Protein AF-A0A512UCR2-F1 (afdb_monomer_lite)

Foldseek 3Di:
DPVCCVQQVPDPVLVVVVVVCVVCVVPDDDDDCLQQVLLVVVVVVVVVVCVVVVHDLLPAADEQDDRDNNSSSNLVVSLVVVVVVPDDSVSSCVSYDYPDDDPPPDPDPDDVPPDPDD

Sequence (118 aa):
MDYADSFHSGNALAYELRKSLQNYRGAIASLNDDTHGTGAVVMASVTAAFTFRNRDFRDIQVHKYGGSSASLGTVDQIVNHMCSHGSTVGDACSNLVQPAKHKVVPQQKLQDGDIIPA

Structure (mmCIF, N/CA/C/O backbone):
data_AF-A0A512UCR2-F1
#
_entry.id   AF-A0A512UCR2-F1
#
loop_
_atom_site.group_PDB
_atom_site.id
_atom_site.type_symbol
_atom_site.label_atom_id
_atom_site.label_alt_id
_atom_site.label_comp_id
_atom_site.label_asym_id
_atom_site.label_entity_id
_atom_site.label_seq_id
_atom_site.pdbx_PDB_ins_code
_atom_site.Cartn_x
_atom_site.Cartn_y
_atom_site.Cartn_z
_atom_site.occupancy
_atom_site.B_iso_or_equiv
_atom_site.auth_seq_id
_atom_site.auth_comp_id
_atom_site.auth_asym_id
_atom_site.auth_atom_id
_atom_site.pdbx_PDB_model_num
ATOM 1 N N . MET A 1 1 ? -8.393 1.878 -17.306 1.00 35.19 1 MET A N 1
ATOM 2 C CA . MET A 1 1 ? -7.837 3.087 -16.673 1.00 35.19 1 MET A CA 1
ATOM 3 C C . MET A 1 1 ? -7.249 2.625 -15.354 1.00 35.19 1 MET A C 1
ATOM 5 O O . MET A 1 1 ? -7.989 2.040 -14.574 1.00 35.19 1 MET A O 1
ATOM 9 N N . ASP A 1 2 ? -5.932 2.719 -15.186 1.00 50.56 2 ASP A N 1
ATOM 10 C CA . ASP A 1 2 ? -5.263 2.341 -13.937 1.00 50.56 2 ASP A CA 1
ATOM 11 C C . ASP A 1 2 ? -5.647 3.380 -12.870 1.00 50.56 2 ASP A C 1
ATOM 13 O O . ASP A 1 2 ? -5.571 4.581 -13.136 1.00 50.56 2 ASP A O 1
ATOM 17 N N . TYR A 1 3 ? -6.104 2.957 -11.685 1.00 55.22 3 TYR A N 1
ATOM 18 C CA . TYR A 1 3 ? -6.434 3.889 -10.593 1.00 55.22 3 TYR A CA 1
ATOM 19 C C . TYR A 1 3 ? -5.223 4.755 -10.213 1.00 55.22 3 TYR A C 1
ATOM 21 O O . TYR A 1 3 ? -5.371 5.900 -9.761 1.00 55.22 3 TYR A O 1
ATOM 29 N N . ALA A 1 4 ? -4.019 4.235 -10.478 1.00 53.31 4 ALA A N 1
ATOM 30 C CA . ALA A 1 4 ? -2.792 4.985 -10.347 1.00 53.31 4 ALA A CA 1
ATOM 31 C C . ALA A 1 4 ? -2.866 6.326 -11.099 1.00 53.31 4 ALA A C 1
ATOM 33 O O . ALA A 1 4 ? -2.546 7.348 -10.504 1.00 53.31 4 ALA A O 1
ATOM 34 N N . ASP A 1 5 ? -3.400 6.387 -12.320 1.00 52.81 5 ASP A N 1
ATOM 35 C CA . ASP A 1 5 ? -3.452 7.637 -13.090 1.00 52.81 5 ASP A CA 1
ATOM 36 C C . ASP A 1 5 ? -4.346 8.697 -12.427 1.00 52.81 5 ASP A C 1
ATOM 38 O O . ASP A 1 5 ? -3.969 9.867 -12.344 1.00 52.81 5 ASP A O 1
ATOM 42 N N . SER A 1 6 ? -5.495 8.313 -11.861 1.00 52.38 6 SER A N 1
ATOM 43 C CA . SER A 1 6 ? -6.381 9.262 -11.169 1.00 52.38 6 SER A CA 1
ATOM 44 C C . SER A 1 6 ? -5.779 9.832 -9.880 1.00 52.38 6 SER A C 1
ATOM 46 O O . SER A 1 6 ? -6.005 10.999 -9.573 1.00 52.38 6 SER A O 1
ATOM 48 N N . PHE A 1 7 ? -4.981 9.046 -9.149 1.00 55.53 7 PHE A N 1
ATOM 49 C CA . PHE A 1 7 ? -4.426 9.448 -7.848 1.00 55.53 7 PHE A CA 1
ATOM 50 C C . PHE A 1 7 ? -2.980 9.985 -7.927 1.00 55.53 7 PHE A C 1
ATOM 52 O O . PHE A 1 7 ? -2.516 10.687 -7.024 1.00 55.53 7 PHE A O 1
ATOM 59 N N . HIS A 1 8 ? -2.261 9.674 -9.013 1.00 55.09 8 HIS A N 1
ATOM 60 C CA . HIS A 1 8 ? -0.852 10.024 -9.231 1.00 55.09 8 HIS A CA 1
ATOM 61 C C . HIS A 1 8 ? -0.647 11.136 -10.275 1.00 55.09 8 HIS A C 1
ATOM 63 O O . HIS A 1 8 ? 0.465 11.663 -10.357 1.00 55.09 8 HIS A O 1
ATOM 69 N N . SER A 1 9 ? -1.688 11.550 -11.017 1.00 47.25 9 SER A N 1
ATOM 70 C CA . SER A 1 9 ? -1.641 12.537 -12.126 1.00 47.25 9 SER A CA 1
ATOM 71 C C . SER A 1 9 ? -1.080 13.931 -11.790 1.00 47.25 9 SER A C 1
ATOM 73 O O . SER A 1 9 ? -0.980 14.783 -12.670 1.00 47.25 9 SER A O 1
ATOM 75 N N . GLY A 1 10 ? -0.662 14.184 -10.548 1.00 52.69 10 GLY A N 1
ATOM 76 C CA . GLY A 1 10 ? -0.037 15.436 -10.119 1.00 52.69 10 GLY A CA 1
ATOM 77 C C . GLY A 1 10 ? 1.450 15.367 -9.747 1.00 52.69 10 GLY A C 1
ATOM 78 O O . GLY A 1 10 ? 1.986 16.408 -9.369 1.00 52.69 10 GLY A O 1
ATOM 79 N N . ASN A 1 11 ? 2.125 14.206 -9.792 1.00 56.69 11 ASN A N 1
ATOM 80 C CA . ASN A 1 11 ? 3.532 14.097 -9.368 1.00 56.69 11 ASN A CA 1
ATOM 81 C C . ASN A 1 11 ? 4.428 13.339 -10.368 1.00 56.69 11 ASN A C 1
ATOM 83 O O . ASN A 1 11 ? 4.523 12.112 -10.339 1.00 56.69 11 ASN A O 1
ATOM 87 N N . ALA A 1 12 ? 5.176 14.102 -11.171 1.00 57.03 12 ALA A N 1
ATOM 88 C CA . ALA A 1 12 ? 6.166 13.588 -12.117 1.00 57.03 12 ALA A CA 1
ATOM 89 C C . ALA A 1 12 ? 7.258 12.715 -11.463 1.00 57.03 12 ALA A C 1
ATOM 91 O O . ALA A 1 12 ? 7.673 11.726 -12.053 1.00 57.03 12 ALA A O 1
ATOM 92 N N . LEU A 1 13 ? 7.687 13.008 -10.227 1.00 56.38 13 LEU A N 1
ATOM 93 C CA . LEU A 1 13 ? 8.712 12.209 -9.539 1.00 56.38 13 LEU A CA 1
ATOM 94 C C . LEU A 1 13 ? 8.210 10.806 -9.195 1.00 56.38 13 LEU A C 1
ATOM 96 O O . LEU A 1 13 ? 8.948 9.838 -9.334 1.00 56.38 13 LEU A O 1
ATOM 100 N N . ALA A 1 14 ? 6.951 10.680 -8.771 1.00 59.19 14 ALA A N 1
ATOM 101 C CA . ALA A 1 14 ? 6.360 9.376 -8.486 1.00 59.19 14 ALA A CA 1
ATOM 102 C C . ALA A 1 14 ? 6.190 8.542 -9.762 1.00 59.19 14 ALA A C 1
ATOM 104 O O . ALA A 1 14 ? 6.424 7.334 -9.745 1.00 59.19 14 ALA A O 1
ATOM 105 N N . TYR A 1 15 ? 5.837 9.197 -10.870 1.00 62.34 15 TYR A N 1
ATOM 106 C CA . TYR A 1 15 ? 5.739 8.566 -12.182 1.00 62.34 15 TYR A CA 1
ATOM 107 C C . TYR A 1 15 ? 7.098 8.045 -12.676 1.00 62.34 15 TYR A C 1
ATOM 109 O O . TYR A 1 15 ? 7.210 6.870 -13.026 1.00 62.34 15 TYR A O 1
ATOM 117 N N . GLU A 1 16 ? 8.149 8.869 -12.628 1.00 62.50 16 GLU A N 1
ATOM 118 C CA . GLU A 1 16 ? 9.499 8.468 -13.053 1.00 62.50 16 GLU A CA 1
ATOM 119 C C . GLU A 1 16 ? 10.066 7.324 -12.202 1.00 62.50 16 GLU A C 1
ATOM 121 O O . GLU A 1 16 ? 10.697 6.402 -12.718 1.00 62.50 16 GLU A O 1
ATOM 126 N N . LEU A 1 17 ? 9.784 7.327 -10.900 1.00 66.62 17 LEU A N 1
ATOM 127 C CA . LEU A 1 17 ? 10.245 6.294 -9.977 1.00 66.62 17 LEU A CA 1
ATOM 128 C C . LEU A 1 17 ? 9.533 4.953 -10.234 1.00 66.62 17 LEU A C 1
ATOM 130 O O . LEU A 1 17 ? 10.178 3.903 -10.287 1.00 66.62 17 LEU A O 1
ATOM 134 N N . ARG A 1 18 ? 8.221 4.990 -10.507 1.00 67.81 18 ARG A N 1
ATOM 135 C CA . ARG A 1 18 ? 7.422 3.818 -10.905 1.00 67.81 18 ARG A CA 1
ATOM 136 C C . ARG A 1 18 ? 7.882 3.258 -12.256 1.00 67.81 18 ARG A C 1
ATOM 138 O O . ARG A 1 18 ? 8.060 2.049 -12.386 1.00 67.81 18 ARG A O 1
ATOM 145 N N . LYS A 1 19 ? 8.144 4.132 -13.232 1.00 68.88 19 LYS A N 1
ATOM 146 C CA . LYS A 1 19 ? 8.649 3.778 -14.567 1.00 68.88 19 LYS A CA 1
ATOM 147 C C . LYS A 1 19 ? 10.047 3.160 -14.507 1.00 68.88 19 LYS A C 1
ATOM 149 O O . LYS A 1 19 ? 10.290 2.128 -15.126 1.00 68.88 19 LYS A O 1
ATOM 154 N N . SER A 1 20 ? 10.949 3.746 -13.720 1.00 66.19 20 SER A N 1
ATOM 155 C CA . SER A 1 20 ? 12.295 3.208 -13.504 1.00 66.19 20 SER A CA 1
ATOM 156 C C . SER A 1 20 ? 12.240 1.798 -12.909 1.00 66.19 20 SER A C 1
ATOM 158 O O . SER A 1 20 ? 12.844 0.879 -13.452 1.00 66.19 20 SER A O 1
ATOM 160 N N . LEU A 1 21 ? 11.425 1.577 -11.872 1.00 70.75 21 LEU A N 1
ATOM 161 C CA . LEU A 1 21 ? 11.240 0.244 -11.290 1.00 70.75 21 LEU A CA 1
ATOM 162 C C . LEU A 1 21 ? 10.642 -0.765 -12.278 1.00 70.75 21 LEU A C 1
ATOM 164 O O . LEU A 1 21 ? 11.068 -1.918 -12.289 1.00 70.75 21 LEU A O 1
ATOM 168 N N . GLN A 1 22 ? 9.684 -0.358 -13.117 1.00 76.62 22 GLN A N 1
ATOM 169 C CA . GLN A 1 22 ? 9.098 -1.238 -14.135 1.00 76.62 22 GLN A CA 1
ATOM 170 C C . GLN A 1 22 ? 10.138 -1.738 -15.145 1.00 76.62 22 GLN A C 1
ATOM 172 O O . GLN A 1 22 ? 10.113 -2.918 -15.489 1.00 76.62 22 GLN A O 1
ATOM 177 N N . ASN A 1 23 ? 11.080 -0.884 -15.557 1.00 80.06 23 ASN A N 1
ATOM 178 C CA . ASN A 1 23 ? 12.130 -1.253 -16.513 1.00 80.06 23 ASN A CA 1
ATOM 179 C C . ASN A 1 23 ? 13.051 -2.366 -15.991 1.00 80.06 23 ASN A C 1
ATOM 181 O O . ASN A 1 23 ? 13.562 -3.161 -16.775 1.00 80.06 23 ASN A O 1
ATOM 185 N N . TYR A 1 24 ? 13.260 -2.430 -14.673 1.00 78.81 24 TYR A N 1
ATOM 186 C CA . TYR A 1 24 ? 14.212 -3.356 -14.057 1.00 78.81 24 TYR A CA 1
ATOM 187 C C . TYR A 1 24 ? 13.563 -4.568 -13.382 1.00 78.81 24 TYR A C 1
ATOM 189 O O . TYR A 1 24 ? 14.240 -5.575 -13.184 1.00 78.81 24 TYR A O 1
ATOM 197 N N . ARG A 1 25 ? 12.253 -4.526 -13.098 1.00 75.00 25 ARG A N 1
ATOM 198 C CA . ARG A 1 25 ? 11.529 -5.538 -12.302 1.00 75.00 25 ARG A CA 1
ATOM 199 C C . ARG A 1 25 ? 11.679 -6.981 -12.802 1.00 75.00 25 ARG A C 1
ATOM 201 O O . ARG A 1 25 ? 11.632 -7.898 -11.990 1.00 75.00 25 ARG A O 1
ATOM 208 N N . GLY A 1 26 ? 11.815 -7.187 -14.114 1.00 80.06 26 GLY A N 1
ATOM 209 C CA . GLY A 1 26 ? 11.979 -8.515 -14.724 1.00 80.06 26 GLY A CA 1
ATOM 210 C C . GLY A 1 26 ? 13.429 -8.917 -15.015 1.00 80.06 26 GLY A C 1
ATOM 211 O O . GLY A 1 26 ? 13.672 -10.065 -15.372 1.00 80.06 26 GLY A O 1
ATOM 212 N N . ALA A 1 27 ? 14.377 -7.986 -14.888 1.00 86.44 27 ALA A N 1
ATOM 213 C CA . ALA A 1 27 ? 15.782 -8.196 -15.236 1.00 86.44 27 ALA A CA 1
ATOM 214 C C . ALA A 1 27 ? 16.673 -8.354 -13.998 1.00 86.44 27 ALA A C 1
ATOM 216 O O . ALA A 1 27 ? 17.627 -9.128 -14.017 1.00 86.44 27 ALA A O 1
ATOM 217 N N . ILE A 1 28 ? 16.359 -7.630 -12.921 1.00 85.44 28 ILE A N 1
ATOM 218 C CA . ILE A 1 28 ? 17.098 -7.657 -11.660 1.00 85.44 28 ILE A CA 1
ATOM 219 C C . ILE A 1 28 ? 16.128 -7.5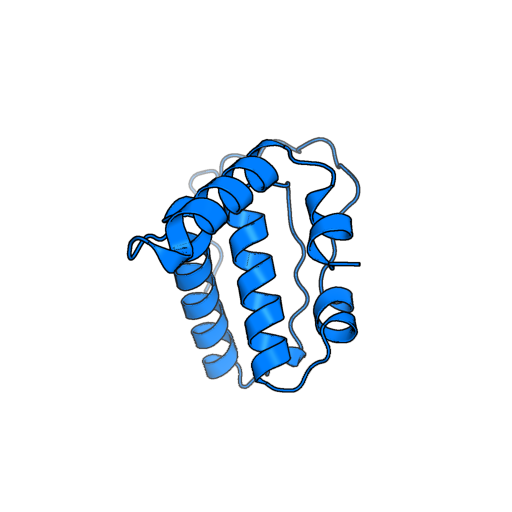97 -10.478 1.00 85.44 28 ILE A C 1
ATOM 221 O O . ILE A 1 28 ? 15.097 -6.926 -10.522 1.00 85.44 28 ILE A O 1
ATOM 225 N N . ALA A 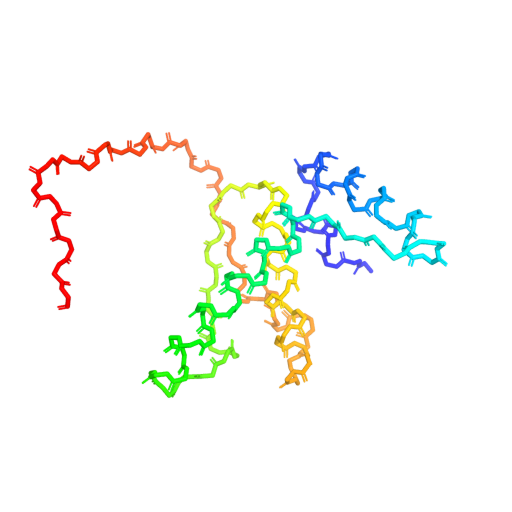1 29 ? 16.470 -8.290 -9.392 1.00 84.44 29 ALA A N 1
ATOM 226 C CA . ALA A 1 29 ? 15.728 -8.201 -8.141 1.00 84.44 29 ALA A CA 1
ATOM 227 C C . ALA A 1 29 ? 15.980 -6.827 -7.496 1.00 84.44 29 ALA A C 1
ATOM 229 O O . ALA A 1 29 ? 16.937 -6.643 -6.748 1.00 84.44 29 ALA A O 1
ATOM 230 N N . SER A 1 30 ? 15.136 -5.848 -7.826 1.00 83.06 30 SER A N 1
ATOM 231 C CA . SER A 1 30 ? 15.251 -4.469 -7.343 1.00 83.06 30 SER A CA 1
ATOM 232 C C . SER A 1 30 ? 13.948 -3.967 -6.727 1.00 83.06 30 SER A C 1
ATOM 234 O O . SER A 1 30 ? 12.870 -4.161 -7.294 1.00 83.06 30 SER A O 1
ATOM 236 N N . LEU A 1 31 ? 14.062 -3.252 -5.608 1.00 82.75 31 LEU A N 1
ATOM 237 C CA . LEU A 1 31 ? 12.981 -2.506 -4.968 1.00 82.75 31 LEU A CA 1
ATOM 238 C C . LEU A 1 31 ? 13.487 -1.111 -4.584 1.00 82.75 31 LEU A C 1
ATOM 240 O O . LEU A 1 31 ? 14.661 -0.939 -4.275 1.00 82.75 31 LEU A O 1
ATOM 244 N N . ASN A 1 32 ? 12.606 -0.113 -4.599 1.00 84.75 32 ASN A N 1
ATOM 245 C CA . ASN A 1 32 ? 12.887 1.197 -4.011 1.00 84.75 32 ASN A CA 1
ATOM 246 C C . ASN A 1 32 ? 12.468 1.221 -2.532 1.00 84.75 32 ASN A C 1
ATOM 248 O O . ASN A 1 32 ? 11.305 0.949 -2.238 1.00 84.75 32 ASN A O 1
ATOM 252 N N . ASP A 1 33 ? 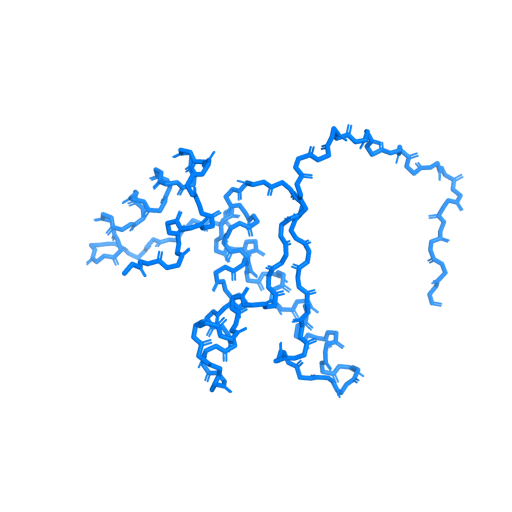13.395 1.554 -1.636 1.00 87.94 33 ASP A N 1
ATOM 253 C CA . ASP A 1 33 ? 13.156 1.585 -0.188 1.00 87.94 33 ASP A CA 1
ATOM 254 C C . ASP A 1 33 ? 12.205 2.722 0.230 1.00 87.94 33 ASP A C 1
ATOM 256 O O . ASP A 1 33 ? 11.231 2.479 0.939 1.00 87.94 33 ASP A O 1
ATOM 260 N N . ASP A 1 34 ? 12.372 3.930 -0.323 1.00 83.81 34 ASP A N 1
ATOM 261 C CA . ASP A 1 34 ? 11.519 5.090 -0.004 1.00 83.81 34 ASP A CA 1
ATOM 262 C C . ASP A 1 34 ? 10.028 4.832 -0.265 1.00 83.81 34 ASP A C 1
ATOM 264 O O . ASP A 1 34 ? 9.164 5.405 0.397 1.00 83.81 34 ASP A O 1
ATOM 268 N N . THR A 1 35 ? 9.722 3.972 -1.237 1.00 82.75 35 THR A N 1
ATOM 269 C CA . THR A 1 35 ? 8.358 3.656 -1.670 1.00 82.75 35 THR A CA 1
ATOM 270 C C . THR A 1 35 ? 7.891 2.318 -1.098 1.00 82.75 35 THR A C 1
ATOM 272 O O . THR A 1 35 ? 6.833 2.252 -0.475 1.00 82.75 35 THR A O 1
ATOM 275 N N . HIS A 1 36 ? 8.663 1.242 -1.282 1.00 86.12 36 HIS A N 1
ATOM 276 C CA . HIS A 1 36 ? 8.262 -0.095 -0.835 1.00 86.12 36 HIS A CA 1
ATOM 277 C C . HIS A 1 36 ? 8.630 -0.373 0.620 1.00 86.12 36 HIS A C 1
ATOM 279 O O . HIS A 1 36 ? 7.814 -0.961 1.328 1.00 86.12 36 HIS A O 1
ATOM 285 N N . GLY A 1 37 ? 9.823 0.042 1.053 1.00 89.75 37 GLY A N 1
ATOM 286 C CA . GLY A 1 37 ? 10.293 -0.106 2.430 1.00 89.75 37 GLY A CA 1
ATOM 287 C C . GLY A 1 37 ? 9.456 0.730 3.392 1.00 89.75 37 GLY A C 1
ATOM 288 O O . GLY A 1 37 ? 8.885 0.185 4.336 1.00 89.75 37 GLY A O 1
ATOM 289 N N . THR A 1 38 ? 9.256 2.018 3.086 1.00 90.06 38 THR A N 1
ATOM 290 C CA . THR A 1 38 ? 8.352 2.888 3.863 1.00 90.06 38 THR A CA 1
ATOM 291 C C . THR A 1 38 ? 6.941 2.313 3.935 1.00 90.06 38 THR A C 1
ATOM 293 O O . THR A 1 38 ? 6.366 2.223 5.021 1.00 90.06 38 THR A O 1
ATOM 296 N N . GLY A 1 39 ? 6.387 1.876 2.797 1.00 88.88 39 GLY A N 1
ATOM 297 C CA . GLY A 1 39 ? 5.072 1.242 2.767 1.00 88.88 39 GLY A CA 1
ATOM 298 C C . GLY A 1 39 ? 5.007 0.013 3.680 1.00 88.88 39 GLY A C 1
ATOM 299 O O . GLY A 1 39 ? 4.068 -0.113 4.465 1.00 88.88 39 GLY A O 1
ATOM 300 N N . ALA A 1 40 ? 6.028 -0.850 3.641 1.00 91.25 40 ALA A N 1
ATOM 301 C CA . ALA A 1 40 ? 6.050 -2.090 4.412 1.00 91.25 40 ALA A CA 1
ATOM 302 C C . ALA A 1 40 ? 6.039 -1.824 5.923 1.00 91.25 40 ALA A C 1
ATOM 304 O O . ALA A 1 40 ? 5.289 -2.469 6.659 1.00 91.25 40 ALA A O 1
ATOM 305 N N . VAL A 1 41 ? 6.813 -0.838 6.387 1.00 94.56 41 VAL A N 1
ATOM 306 C CA . VAL A 1 41 ? 6.839 -0.442 7.805 1.00 94.56 41 VAL A CA 1
ATOM 307 C C . VAL A 1 41 ? 5.495 0.152 8.240 1.00 94.56 41 VAL A C 1
ATOM 309 O O . VAL A 1 41 ? 4.999 -0.166 9.327 1.00 94.56 41 VAL A O 1
ATOM 312 N N . VAL A 1 42 ? 4.858 0.967 7.391 1.00 92.31 42 VAL A N 1
ATOM 313 C CA . VAL A 1 42 ? 3.516 1.500 7.673 1.00 92.31 42 VAL A CA 1
ATOM 314 C C . VAL A 1 42 ? 2.490 0.372 7.759 1.00 92.31 42 VAL A C 1
ATOM 316 O O . VAL A 1 42 ? 1.744 0.305 8.735 1.00 92.31 42 VAL A O 1
ATOM 319 N N . MET A 1 43 ? 2.480 -0.552 6.795 1.00 93.19 43 MET A N 1
ATOM 320 C CA . MET A 1 43 ? 1.570 -1.699 6.798 1.00 93.19 43 MET A CA 1
ATOM 321 C C . MET A 1 43 ? 1.753 -2.571 8.039 1.00 93.19 43 MET A C 1
ATOM 323 O O . MET A 1 43 ? 0.759 -2.948 8.658 1.00 93.19 43 MET A O 1
ATOM 327 N N . ALA A 1 44 ? 2.993 -2.846 8.454 1.00 94.12 44 ALA A N 1
ATOM 328 C CA . ALA A 1 44 ? 3.273 -3.597 9.676 1.00 94.12 44 ALA A CA 1
ATOM 329 C C . ALA A 1 44 ? 2.683 -2.907 10.917 1.00 94.12 44 ALA A C 1
ATOM 331 O O . ALA A 1 44 ? 2.006 -3.544 11.726 1.00 94.12 44 ALA A O 1
ATOM 332 N N . SER A 1 45 ? 2.875 -1.591 11.024 1.00 94.19 45 SER A N 1
ATOM 333 C CA . SER A 1 45 ? 2.390 -0.785 12.149 1.00 94.19 45 SER A CA 1
ATOM 334 C C . SER A 1 45 ? 0.859 -0.756 12.214 1.00 94.19 45 SER A C 1
ATOM 336 O O . SER A 1 45 ? 0.270 -0.989 13.270 1.00 94.19 45 SER A O 1
ATOM 338 N N . VAL A 1 46 ? 0.198 -0.527 11.074 1.00 92.06 46 VAL A N 1
ATOM 339 C CA . VAL A 1 46 ? -1.270 -0.505 10.986 1.00 92.06 46 VAL A CA 1
ATOM 340 C C . VAL A 1 46 ? -1.852 -1.892 11.258 1.00 92.06 46 VAL A C 1
ATOM 342 O O . VAL A 1 46 ? -2.810 -2.007 12.018 1.00 92.06 46 VAL A O 1
ATOM 345 N N . THR A 1 47 ? -1.242 -2.956 10.728 1.00 91.38 47 THR A N 1
ATOM 346 C CA . THR A 1 47 ? -1.677 -4.340 10.986 1.00 91.38 47 THR A CA 1
ATOM 347 C C . THR A 1 47 ? -1.594 -4.696 12.461 1.00 91.38 47 THR A C 1
ATOM 349 O O . THR A 1 47 ? -2.545 -5.261 13.007 1.00 91.38 47 THR A O 1
ATOM 352 N N . ALA A 1 48 ? -0.502 -4.325 13.132 1.00 93.69 48 ALA A N 1
ATOM 353 C CA . ALA A 1 48 ? -0.355 -4.540 14.566 1.00 93.69 48 ALA A CA 1
ATOM 354 C C . ALA A 1 48 ? -1.443 -3.798 15.360 1.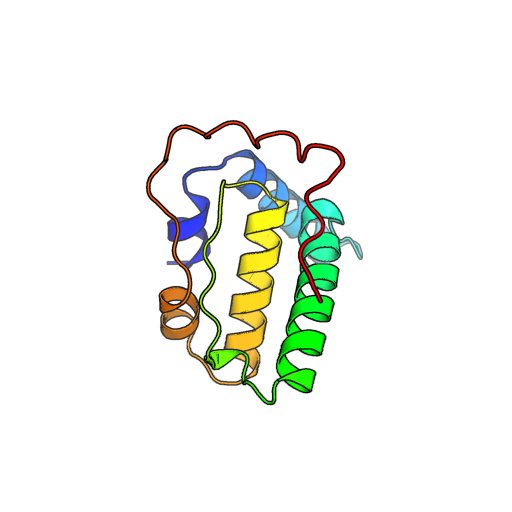00 93.69 48 ALA A C 1
ATOM 356 O O . ALA A 1 48 ? -2.103 -4.392 16.215 1.00 93.69 48 ALA A O 1
ATOM 357 N N . ALA A 1 49 ? -1.694 -2.527 15.028 1.00 92.38 49 ALA A N 1
ATOM 358 C CA . ALA A 1 49 ? -2.736 -1.731 15.670 1.00 92.38 49 ALA A CA 1
ATOM 359 C C . ALA A 1 49 ? -4.141 -2.322 15.457 1.00 92.38 49 ALA A C 1
ATOM 361 O O . ALA A 1 49 ? -4.933 -2.395 16.394 1.00 92.38 49 ALA A O 1
ATOM 362 N N . PHE A 1 50 ? -4.457 -2.779 14.245 1.00 91.31 50 PHE A N 1
ATOM 363 C CA . PHE A 1 50 ? -5.770 -3.338 13.912 1.00 91.31 50 PHE A CA 1
ATOM 364 C C . PHE A 1 50 ? -5.996 -4.692 14.581 1.00 91.31 50 PHE A C 1
ATOM 366 O O . PHE A 1 50 ? -7.069 -4.919 15.138 1.00 91.31 50 PHE A O 1
ATOM 373 N N . THR A 1 51 ? -4.961 -5.535 14.628 1.00 91.00 51 THR A N 1
ATOM 374 C CA . THR A 1 51 ? -4.980 -6.804 15.369 1.00 91.00 51 THR A CA 1
ATOM 375 C C . THR A 1 51 ? -5.259 -6.555 16.850 1.00 91.00 51 THR A C 1
ATOM 377 O O . THR A 1 51 ? -6.154 -7.169 17.425 1.00 91.00 51 THR A O 1
ATOM 380 N N . PHE A 1 52 ? -4.560 -5.592 17.461 1.00 94.50 52 PHE A N 1
ATOM 381 C CA . PHE A 1 52 ? -4.769 -5.226 18.863 1.00 94.50 52 PHE A CA 1
ATOM 382 C C . PHE A 1 52 ? -6.180 -4.682 19.138 1.00 94.50 52 PHE A C 1
ATOM 384 O O . PHE A 1 52 ? -6.742 -4.898 20.209 1.00 94.50 52 PHE A O 1
ATOM 391 N N . ARG A 1 53 ? -6.773 -3.976 18.169 1.00 92.25 53 ARG A N 1
ATOM 392 C CA . ARG A 1 53 ? -8.109 -3.372 18.284 1.00 92.25 53 ARG A CA 1
ATOM 393 C C . ARG A 1 53 ? -9.241 -4.254 17.749 1.00 92.25 53 ARG A C 1
ATOM 395 O O . ARG A 1 53 ? -10.379 -3.791 17.758 1.00 92.25 53 ARG A O 1
ATOM 402 N N . ASN A 1 54 ? -8.946 -5.477 17.300 1.00 91.19 54 ASN A N 1
ATOM 403 C CA . ASN A 1 54 ? -9.887 -6.380 16.631 1.00 91.19 54 ASN A CA 1
ATOM 404 C C . ASN A 1 54 ? -10.687 -5.684 15.507 1.00 91.19 54 ASN A C 1
ATOM 406 O O . ASN A 1 54 ? -11.915 -5.767 15.454 1.00 91.19 54 ASN A O 1
ATOM 410 N N . ARG A 1 55 ? -9.987 -4.928 14.651 1.00 90.38 55 ARG A N 1
ATOM 411 C CA . ARG A 1 55 ? -10.557 -4.249 13.476 1.00 90.38 55 ARG A CA 1
ATOM 412 C C . ARG A 1 55 ? -10.053 -4.876 12.186 1.00 90.38 55 ARG A C 1
ATOM 414 O O . ARG A 1 55 ? -8.941 -5.395 12.141 1.00 90.38 55 ARG A O 1
ATOM 421 N N . ASP A 1 56 ? -10.850 -4.762 11.131 1.00 85.88 56 ASP A N 1
ATOM 422 C CA . ASP A 1 56 ? -10.500 -5.250 9.801 1.00 85.88 56 ASP A CA 1
ATOM 423 C C . ASP A 1 56 ? -9.916 -4.121 8.940 1.00 85.88 56 ASP A C 1
ATOM 425 O O . ASP A 1 56 ? -10.363 -2.975 9.011 1.00 85.88 56 ASP A O 1
ATOM 429 N N . PHE A 1 57 ? -8.918 -4.433 8.109 1.00 82.56 57 PHE A N 1
ATOM 430 C CA . PHE A 1 57 ? -8.325 -3.467 7.177 1.00 82.56 57 PHE A CA 1
ATOM 431 C C . PHE A 1 57 ? -9.339 -2.900 6.182 1.00 82.56 57 PHE A C 1
ATOM 433 O O . PHE A 1 57 ? -9.152 -1.789 5.697 1.00 82.56 57 PHE A O 1
ATOM 440 N N . ARG A 1 58 ? -10.425 -3.622 5.895 1.00 81.75 58 ARG A N 1
ATOM 441 C CA . ARG A 1 58 ? -11.527 -3.143 5.053 1.00 81.75 58 ARG A CA 1
ATOM 442 C C . ARG A 1 58 ? -12.247 -1.932 5.654 1.00 81.75 58 ARG A C 1
ATOM 444 O O . ARG A 1 58 ? -12.838 -1.161 4.903 1.00 81.75 58 ARG A O 1
ATOM 451 N N . ASP A 1 59 ? -12.121 -1.714 6.964 1.00 82.75 59 ASP A N 1
ATOM 452 C CA . ASP A 1 59 ? -12.701 -0.567 7.670 1.00 82.75 59 ASP A CA 1
ATOM 453 C C . ASP A 1 59 ? -11.756 0.647 7.750 1.00 82.75 59 ASP A C 1
ATOM 455 O O . ASP A 1 59 ? -12.045 1.620 8.462 1.00 82.75 59 ASP A O 1
ATOM 459 N N . ILE A 1 60 ? -10.581 0.583 7.112 1.00 86.31 60 ILE A N 1
ATOM 460 C CA . ILE A 1 60 ? -9.618 1.682 7.135 1.00 86.31 60 ILE A CA 1
ATOM 461 C C . ILE A 1 60 ? -10.121 2.846 6.277 1.00 86.31 60 ILE A C 1
ATOM 463 O O . ILE A 1 60 ? -10.573 2.653 5.154 1.00 86.31 60 ILE A O 1
ATOM 467 N N . GLN A 1 61 ? -9.995 4.068 6.790 1.00 87.62 61 GLN A N 1
ATOM 468 C CA . GLN A 1 61 ? -10.118 5.291 6.000 1.00 87.62 61 GLN A CA 1
ATOM 469 C C . GLN A 1 61 ? -8.791 6.034 6.053 1.00 87.62 61 GLN A C 1
ATOM 471 O O . GLN A 1 61 ? -8.288 6.350 7.134 1.00 87.62 61 GLN A O 1
ATOM 476 N N . VAL A 1 62 ? -8.211 6.300 4.886 1.00 85.62 62 VAL A N 1
ATOM 477 C CA . VAL A 1 62 ? -6.867 6.870 4.776 1.00 85.62 62 VAL A CA 1
ATOM 478 C C . VAL A 1 62 ? -6.966 8.306 4.292 1.00 85.62 62 VAL A C 1
ATOM 480 O O . VAL A 1 62 ? -7.348 8.570 3.153 1.00 85.62 62 VAL A O 1
ATOM 483 N N . HIS A 1 63 ? -6.551 9.236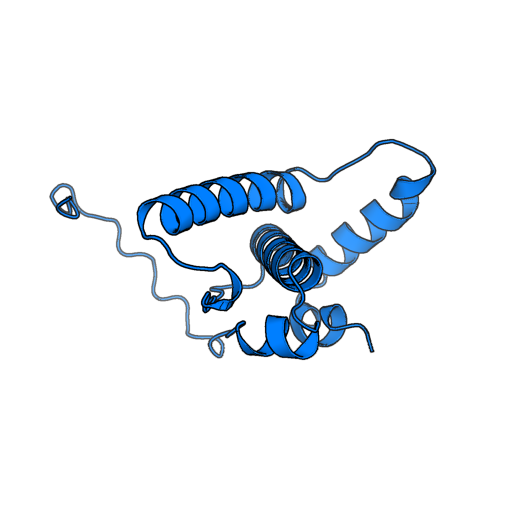 5.149 1.00 83.69 63 HIS A N 1
ATOM 484 C CA . HIS A 1 63 ? -6.357 10.634 4.781 1.00 83.69 63 HIS A CA 1
ATOM 485 C C . HIS A 1 63 ? -4.891 10.872 4.431 1.00 83.69 63 HIS A C 1
ATOM 487 O O . HIS A 1 63 ? -4.017 10.885 5.299 1.00 83.69 63 HIS A O 1
ATOM 493 N N . LYS A 1 64 ? -4.612 11.063 3.142 1.00 76.06 64 LYS A N 1
ATOM 494 C CA . LYS A 1 64 ? -3.252 11.306 2.657 1.00 76.06 64 LYS A CA 1
ATOM 495 C C . LYS A 1 64 ? -2.936 12.798 2.669 1.00 76.06 64 LYS A C 1
ATOM 497 O O . LYS A 1 64 ? -3.525 13.561 1.910 1.00 76.06 64 LYS A O 1
ATOM 502 N N . TYR A 1 65 ? -1.925 13.204 3.428 1.00 74.06 65 TYR A N 1
ATOM 503 C CA . TYR A 1 65 ? -1.390 14.565 3.373 1.00 74.06 65 TYR A CA 1
ATOM 504 C C . TYR A 1 65 ? -0.173 14.629 2.443 1.00 74.06 65 TYR A C 1
ATOM 506 O O . TYR A 1 65 ? 0.819 13.933 2.642 1.00 74.06 65 TYR A O 1
ATOM 514 N N . GLY A 1 66 ? -0.244 15.477 1.413 1.00 68.31 66 GLY A N 1
ATOM 515 C CA . GLY A 1 66 ? 0.821 15.620 0.416 1.00 68.31 66 GLY A CA 1
ATOM 516 C C . GLY A 1 66 ? 0.770 14.572 -0.703 1.00 68.31 66 GLY A C 1
ATOM 517 O O . GLY A 1 66 ? -0.229 13.884 -0.903 1.00 68.31 66 GLY A O 1
ATOM 518 N N . GLY A 1 67 ? 1.834 14.501 -1.503 1.00 71.69 67 GLY A N 1
ATOM 519 C CA . GLY A 1 67 ? 1.884 13.671 -2.710 1.00 71.69 67 GLY A CA 1
ATOM 520 C C . GLY A 1 67 ? 3.246 13.055 -2.992 1.00 71.69 67 GLY A C 1
ATOM 521 O O . GLY A 1 67 ? 3.556 12.866 -4.158 1.00 71.69 67 GLY A O 1
ATOM 522 N N . SER A 1 68 ? 4.068 12.789 -1.972 1.00 75.69 68 SER A N 1
ATOM 523 C CA . SER A 1 68 ? 5.406 12.198 -2.135 1.00 75.69 68 SER A CA 1
ATOM 524 C C . SER A 1 68 ? 5.356 10.742 -2.620 1.00 75.69 68 SER A C 1
ATOM 526 O O . SER A 1 68 ? 4.329 10.073 -2.480 1.00 75.69 68 SER A O 1
ATOM 528 N N . SER A 1 69 ? 6.479 10.235 -3.141 1.00 73.25 69 SER A N 1
ATOM 529 C CA . SER A 1 69 ? 6.651 8.824 -3.527 1.00 73.25 69 SER A CA 1
ATOM 530 C C . SER A 1 69 ? 6.326 7.864 -2.380 1.00 73.25 69 SER A C 1
ATOM 532 O O . SER A 1 69 ? 5.554 6.933 -2.581 1.00 73.25 69 SER A O 1
ATOM 534 N N . ALA A 1 70 ? 6.803 8.150 -1.165 1.00 79.62 70 ALA A N 1
ATOM 535 C CA . ALA A 1 70 ? 6.498 7.369 0.033 1.00 79.62 70 ALA A CA 1
ATOM 536 C C . ALA A 1 70 ? 4.986 7.255 0.292 1.00 79.62 70 ALA A C 1
ATOM 538 O O . ALA A 1 70 ? 4.455 6.160 0.442 1.00 79.62 70 ALA A O 1
ATOM 539 N N . SER A 1 71 ? 4.267 8.385 0.266 1.00 79.75 71 SER A N 1
ATOM 540 C CA . SER A 1 71 ? 2.816 8.392 0.503 1.00 79.75 71 SER A CA 1
ATOM 541 C C . SER A 1 71 ? 2.031 7.612 -0.555 1.00 79.75 71 SER A C 1
ATOM 543 O O . SER A 1 71 ? 0.999 7.024 -0.250 1.00 79.75 71 SER A O 1
ATOM 545 N N . LEU A 1 72 ? 2.515 7.602 -1.798 1.00 78.88 72 LEU A N 1
ATOM 546 C CA . LEU A 1 72 ? 1.899 6.862 -2.896 1.00 78.88 72 LEU A CA 1
ATOM 547 C C . LEU A 1 72 ? 2.186 5.361 -2.777 1.00 78.88 72 LEU A C 1
ATOM 549 O O . LEU A 1 72 ? 1.264 4.565 -2.903 1.00 78.88 72 LEU A O 1
ATOM 553 N N . GLY A 1 73 ? 3.421 4.982 -2.432 1.00 81.19 73 GLY A N 1
ATOM 554 C CA . GLY A 1 73 ? 3.791 3.592 -2.150 1.00 81.19 73 GLY A CA 1
ATOM 555 C C . GLY A 1 73 ? 2.971 2.974 -1.021 1.00 81.19 73 GLY A C 1
ATOM 556 O O . GLY A 1 73 ? 2.475 1.858 -1.158 1.00 81.19 73 GLY A O 1
ATOM 557 N N . THR A 1 74 ? 2.759 3.722 0.063 1.00 87.81 74 THR A N 1
ATOM 558 C CA . THR A 1 74 ? 1.901 3.296 1.174 1.00 87.81 74 THR A CA 1
ATOM 559 C C . THR A 1 74 ? 0.455 3.082 0.730 1.00 87.81 74 THR A C 1
ATOM 561 O O . THR A 1 74 ? -0.137 2.056 1.052 1.00 87.81 74 THR A O 1
ATOM 564 N N . VAL A 1 75 ? -0.120 4.022 -0.028 1.00 86.81 75 VAL A N 1
ATOM 565 C CA . VAL A 1 75 ? -1.503 3.908 -0.520 1.00 86.81 75 VAL A CA 1
ATOM 566 C C . VAL A 1 75 ? -1.670 2.697 -1.436 1.00 86.81 75 VAL A C 1
ATOM 568 O O . VAL A 1 75 ? -2.622 1.938 -1.269 1.00 86.81 75 VAL A O 1
ATOM 571 N N . ASP A 1 76 ? -0.724 2.466 -2.343 1.00 86.19 76 ASP A N 1
ATOM 572 C CA . ASP A 1 76 ? -0.736 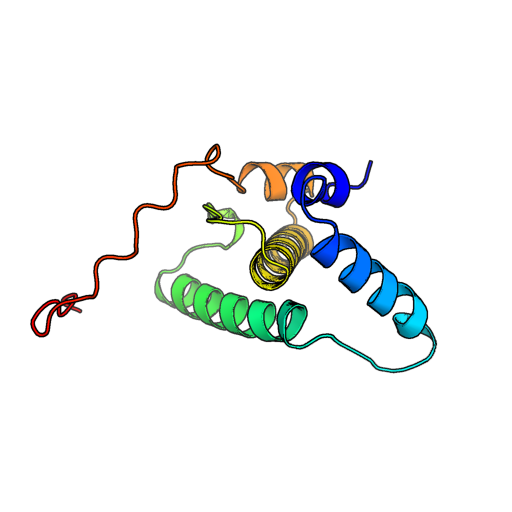1.295 -3.219 1.00 86.19 76 ASP A CA 1
ATOM 573 C C . ASP A 1 76 ? -0.706 -0.014 -2.426 1.00 86.19 76 ASP A C 1
ATOM 575 O O . ASP A 1 76 ? -1.436 -0.953 -2.739 1.00 86.19 76 ASP A O 1
ATOM 579 N N . GLN A 1 77 ? 0.118 -0.095 -1.381 1.00 89.88 77 GLN A N 1
ATOM 580 C CA . GLN A 1 77 ? 0.179 -1.289 -0.541 1.00 89.88 77 GLN A CA 1
ATOM 581 C C . GLN A 1 77 ? -1.106 -1.513 0.263 1.00 89.88 77 GLN A C 1
ATOM 583 O O . GLN A 1 77 ? -1.527 -2.661 0.395 1.00 89.88 77 GLN A O 1
ATOM 588 N N . ILE A 1 78 ? -1.763 -0.448 0.734 1.00 90.19 78 ILE A N 1
ATOM 589 C CA . ILE A 1 78 ? -3.069 -0.540 1.405 1.00 90.19 78 ILE A CA 1
ATOM 590 C C . ILE A 1 78 ? -4.131 -1.061 0.434 1.00 90.19 78 ILE A C 1
ATOM 592 O O . ILE A 1 78 ? -4.829 -2.020 0.757 1.00 90.19 78 ILE A O 1
ATOM 596 N N . VAL A 1 79 ? -4.220 -0.492 -0.773 1.00 88.56 79 VAL A N 1
ATOM 597 C CA . VAL A 1 79 ? -5.170 -0.948 -1.802 1.00 88.56 79 VAL A CA 1
ATOM 598 C C . VAL A 1 79 ? -4.918 -2.408 -2.160 1.00 88.56 79 VAL A C 1
ATOM 600 O O . VAL A 1 79 ? -5.856 -3.202 -2.185 1.00 88.56 79 VAL A O 1
ATOM 603 N N . ASN A 1 80 ? -3.656 -2.787 -2.377 1.00 89.50 80 ASN A N 1
ATOM 604 C CA . ASN A 1 80 ? -3.287 -4.169 -2.674 1.00 89.50 80 ASN A CA 1
ATOM 605 C C . ASN A 1 80 ? -3.650 -5.119 -1.530 1.00 89.50 80 ASN A C 1
ATOM 607 O O . ASN A 1 80 ? -4.144 -6.213 -1.794 1.00 89.50 80 ASN A O 1
ATOM 611 N N . HIS A 1 81 ? -3.441 -4.707 -0.277 1.00 90.81 81 HIS A N 1
ATOM 612 C CA . HIS A 1 81 ? -3.845 -5.487 0.888 1.00 90.81 81 HIS A CA 1
ATOM 613 C C . HIS A 1 81 ? -5.368 -5.650 0.944 1.00 90.81 81 HIS A C 1
ATOM 615 O O . HIS A 1 81 ? -5.853 -6.766 1.073 1.00 90.81 81 HIS A O 1
ATOM 621 N N . MET A 1 82 ? -6.144 -4.580 0.771 1.00 90.31 82 MET A N 1
ATOM 622 C CA . MET A 1 82 ? -7.607 -4.679 0.732 1.00 90.31 82 MET A CA 1
ATOM 623 C C . MET A 1 82 ? -8.084 -5.607 -0.396 1.00 90.31 82 MET A C 1
ATOM 625 O O . MET A 1 82 ? -8.949 -6.456 -0.183 1.00 90.31 82 MET A O 1
ATOM 629 N N . CYS A 1 83 ? -7.479 -5.504 -1.583 1.00 91.69 83 CYS A N 1
ATOM 630 C CA . CYS A 1 83 ? -7.827 -6.344 -2.728 1.00 91.69 83 CYS A CA 1
ATOM 631 C C . CYS A 1 83 ? -7.467 -7.818 -2.508 1.00 91.69 83 CYS A C 1
ATOM 633 O O . CYS A 1 83 ? -8.264 -8.698 -2.832 1.00 91.69 83 CYS A O 1
ATOM 635 N N . SER A 1 84 ? -6.306 -8.114 -1.911 1.00 89.75 84 SER A N 1
ATOM 636 C CA . SER A 1 84 ? -5.926 -9.494 -1.578 1.00 89.75 84 SER A CA 1
ATOM 637 C C . SER A 1 84 ? -6.821 -10.124 -0.505 1.00 89.75 84 SER A C 1
ATOM 639 O O . SER A 1 84 ? -6.845 -11.346 -0.382 1.00 89.75 84 SER A O 1
ATOM 641 N N . HIS A 1 85 ? -7.600 -9.306 0.209 1.00 89.38 85 HIS A N 1
ATOM 642 C CA . HIS A 1 85 ? -8.585 -9.719 1.212 1.00 89.38 85 HIS A CA 1
ATOM 643 C C . HIS A 1 85 ? -10.040 -9.548 0.729 1.00 89.38 85 HIS A C 1
ATOM 645 O O . HIS A 1 85 ? -10.975 -9.568 1.531 1.00 89.38 85 HIS A O 1
ATOM 651 N N . GLY A 1 86 ? -10.249 -9.427 -0.588 1.00 89.81 86 GLY A N 1
ATOM 652 C CA . GLY A 1 86 ? -11.562 -9.548 -1.227 1.00 89.81 86 GLY A CA 1
ATOM 653 C C . GLY A 1 86 ? -12.272 -8.237 -1.571 1.00 89.81 86 GLY A C 1
ATOM 654 O O . GLY A 1 86 ? -13.375 -8.293 -2.111 1.00 89.81 86 GLY A O 1
ATOM 655 N N . SER A 1 87 ? -11.678 -7.070 -1.306 1.00 89.06 87 SER A N 1
ATOM 656 C CA . SER A 1 87 ? -12.209 -5.803 -1.828 1.00 89.06 87 SER A CA 1
ATOM 657 C C . SER A 1 87 ? -11.984 -5.690 -3.335 1.00 89.06 87 SER A C 1
ATOM 659 O O . SER A 1 87 ? -10.984 -6.168 -3.870 1.00 89.06 87 SER A O 1
ATOM 661 N N . THR A 1 88 ? -12.878 -4.997 -4.039 1.00 90.69 88 THR A N 1
ATOM 662 C CA . THR A 1 88 ? -12.545 -4.533 -5.388 1.00 90.69 88 THR A CA 1
ATOM 663 C C . THR A 1 88 ? -11.587 -3.345 -5.304 1.00 90.69 88 THR A C 1
ATOM 665 O O . THR A 1 88 ? -11.523 -2.652 -4.285 1.00 90.69 88 THR A O 1
ATOM 668 N N . VAL A 1 89 ? -10.866 -3.059 -6.393 1.00 86.38 89 VAL A N 1
ATOM 669 C CA . VAL A 1 89 ? -10.034 -1.846 -6.471 1.00 86.38 89 VAL A CA 1
ATOM 670 C C . VAL A 1 89 ? -10.890 -0.598 -6.243 1.00 86.38 89 VAL A C 1
ATOM 672 O O . VAL A 1 89 ? -10.473 0.291 -5.513 1.00 86.38 89 VAL A O 1
ATOM 675 N N . GLY A 1 90 ? -12.104 -0.545 -6.803 1.00 84.00 90 GLY A N 1
ATOM 676 C CA . GLY A 1 90 ? -13.023 0.581 -6.616 1.00 84.00 90 GLY A CA 1
ATOM 677 C C . GLY A 1 90 ? -13.383 0.811 -5.147 1.00 84.00 90 GLY A C 1
ATOM 678 O O . GLY A 1 90 ? -13.250 1.934 -4.658 1.00 84.00 90 GLY A O 1
ATOM 679 N N . ASP A 1 91 ? -13.749 -0.256 -4.433 1.00 85.69 91 ASP A N 1
ATOM 680 C CA . ASP A 1 91 ? -14.080 -0.178 -3.005 1.00 85.69 91 ASP A CA 1
ATOM 681 C C . ASP A 1 91 ? -12.864 0.258 -2.188 1.00 85.69 91 ASP A C 1
ATOM 683 O O . ASP A 1 91 ? -12.953 1.194 -1.395 1.00 85.69 91 ASP A O 1
ATOM 687 N N . ALA A 1 92 ? -11.701 -0.351 -2.439 1.00 86.50 92 ALA A N 1
ATOM 688 C CA . ALA A 1 92 ? -10.457 0.008 -1.767 1.00 86.50 92 ALA A CA 1
ATOM 689 C C . ALA A 1 92 ? -10.094 1.487 -1.970 1.00 86.50 92 ALA A C 1
ATOM 691 O O . ALA A 1 92 ? -9.625 2.157 -1.052 1.00 86.50 92 ALA A O 1
ATOM 692 N N . CYS A 1 93 ? -10.360 2.017 -3.162 1.00 84.25 93 CYS A N 1
ATOM 693 C CA . CYS A 1 93 ? -10.073 3.400 -3.506 1.00 84.25 93 CYS A CA 1
ATOM 694 C C . CYS A 1 93 ? -11.072 4.398 -2.920 1.00 84.25 93 CYS A C 1
ATOM 696 O O . CYS A 1 93 ? -10.681 5.517 -2.597 1.00 84.25 93 CYS A O 1
ATOM 698 N N . SER A 1 94 ? -12.335 4.008 -2.727 1.00 85.31 94 SER A N 1
ATOM 699 C CA . SER A 1 94 ? -13.333 4.863 -2.065 1.00 85.31 94 SER A CA 1
ATOM 700 C C . SER A 1 94 ? -12.970 5.204 -0.613 1.00 85.31 94 SER A C 1
ATOM 702 O O . SER A 1 94 ? -13.385 6.241 -0.098 1.00 85.31 94 SER A O 1
ATOM 704 N N . ASN A 1 95 ? -12.128 4.381 0.016 1.00 81.44 95 ASN A N 1
ATOM 705 C CA . ASN A 1 95 ? -11.603 4.598 1.361 1.00 81.44 95 ASN A CA 1
ATOM 706 C C . ASN A 1 95 ? -10.375 5.530 1.408 1.00 81.44 95 ASN A C 1
ATOM 708 O O . ASN A 1 95 ? -9.837 5.798 2.488 1.00 81.44 95 ASN A O 1
ATOM 712 N N . LEU A 1 96 ? -9.921 6.034 0.256 1.00 81.69 96 LEU A N 1
ATOM 713 C CA . LEU A 1 96 ? -8.794 6.954 0.142 1.00 81.69 96 LEU A CA 1
ATOM 714 C C . LEU A 1 96 ? -9.297 8.381 -0.072 1.00 81.69 96 LEU A C 1
ATOM 716 O O . LEU A 1 96 ? -9.915 8.698 -1.086 1.00 81.69 96 LEU A O 1
ATOM 720 N N . VAL A 1 97 ? -8.960 9.278 0.852 1.00 75.81 97 VAL A N 1
ATOM 721 C CA . VAL A 1 97 ? -9.315 10.695 0.759 1.00 75.81 97 VAL A CA 1
ATOM 722 C C . VAL A 1 97 ? -8.046 11.529 0.628 1.00 75.81 97 VAL A C 1
ATOM 724 O O . VAL A 1 97 ? -7.143 11.473 1.469 1.00 75.81 97 VAL A O 1
ATOM 727 N N . GLN A 1 98 ? -7.986 12.347 -0.424 1.00 61.97 98 GLN A N 1
ATOM 728 C CA . GLN A 1 98 ? -6.984 13.399 -0.553 1.00 61.97 98 GLN A CA 1
ATOM 729 C C . GLN A 1 98 ? -7.650 14.753 -0.261 1.00 61.97 98 GLN A C 1
ATOM 731 O O . GLN A 1 98 ? -8.499 15.189 -1.039 1.00 61.97 98 GLN A O 1
ATOM 736 N N . PRO A 1 99 ? -7.296 15.445 0.836 1.00 53.75 99 PRO A N 1
ATOM 737 C CA . PRO A 1 99 ? -7.793 16.788 1.074 1.00 53.75 99 PRO A CA 1
ATOM 738 C C . PRO A 1 99 ? -7.316 17.717 -0.052 1.00 53.75 99 PRO A C 1
ATOM 740 O O . PRO A 1 99 ? -6.145 17.691 -0.447 1.00 53.75 99 PRO A O 1
ATOM 743 N N . ALA A 1 100 ? -8.224 18.554 -0.565 1.00 51.34 100 ALA A N 1
ATOM 744 C CA . ALA A 1 100 ? -7.877 19.632 -1.489 1.00 51.34 100 ALA A CA 1
ATOM 745 C C . ALA A 1 100 ? -6.746 20.464 -0.879 1.00 51.34 100 ALA A C 1
ATOM 747 O O . ALA A 1 100 ? -6.792 20.734 0.322 1.00 51.34 100 ALA A O 1
ATOM 748 N N . LYS A 1 101 ? -5.745 20.835 -1.697 1.00 47.69 101 LYS A N 1
ATOM 749 C CA . LYS A 1 101 ? -4.504 21.525 -1.299 1.00 47.69 101 LYS A CA 1
ATOM 750 C C . LYS A 1 101 ? -4.777 22.595 -0.231 1.00 47.69 101 LYS A C 1
ATOM 752 O O . LYS A 1 101 ? -5.041 23.749 -0.556 1.00 47.69 101 LYS A O 1
ATOM 757 N N . HIS A 1 102 ? -4.700 22.226 1.043 1.00 42.56 102 HIS A N 1
ATOM 758 C CA . HIS A 1 102 ? -4.624 23.203 2.110 1.00 42.56 102 HIS A CA 1
ATOM 759 C C . HIS A 1 102 ? -3.210 23.755 2.055 1.00 42.56 102 HIS A C 1
ATOM 761 O O . HIS A 1 102 ? -2.250 22.991 1.913 1.00 42.56 102 HIS A O 1
ATOM 767 N N . LYS A 1 103 ? -3.078 25.086 2.130 1.00 38.06 103 LYS A N 1
ATOM 768 C CA . LYS A 1 103 ? -1.787 25.707 2.428 1.00 38.06 103 LYS A CA 1
ATOM 769 C C . LYS A 1 103 ? -1.213 24.929 3.603 1.00 38.06 103 LYS A C 1
ATOM 771 O O . LYS A 1 103 ? -1.907 24.783 4.607 1.00 38.06 103 LYS A O 1
ATOM 776 N N . VAL A 1 104 ? -0.018 24.370 3.430 1.00 41.38 104 VAL A N 1
ATOM 777 C CA . VAL A 1 104 ? 0.679 23.658 4.498 1.00 41.38 104 VAL A CA 1
ATOM 778 C C . VAL A 1 104 ? 0.682 24.596 5.698 1.00 41.38 104 VAL A C 1
ATOM 780 O O . VAL A 1 104 ? 1.339 25.635 5.666 1.00 41.38 104 VAL A O 1
ATOM 783 N N . VAL A 1 105 ? -0.121 24.280 6.713 1.00 43.84 105 VAL A N 1
ATOM 784 C CA . VAL A 1 105 ? 0.036 24.902 8.020 1.00 43.84 105 VAL A CA 1
ATOM 785 C C . VAL A 1 105 ? 1.371 24.347 8.504 1.00 43.84 105 VAL A C 1
ATOM 787 O O . VAL A 1 105 ? 1.517 23.119 8.519 1.00 43.84 105 VAL A O 1
ATOM 790 N N . PRO A 1 106 ? 2.381 25.192 8.775 1.00 42.00 106 PRO A N 1
ATOM 791 C CA . PRO A 1 106 ? 3.665 24.713 9.260 1.00 42.00 106 PRO A CA 1
ATOM 792 C C . PRO A 1 106 ? 3.403 23.779 10.434 1.00 42.00 106 PRO A C 1
ATOM 794 O O . PRO A 1 106 ? 2.590 24.121 11.296 1.00 42.00 106 PRO A O 1
ATOM 797 N N . GLN A 1 107 ? 4.044 22.607 10.455 1.00 46.31 107 GLN A N 1
ATOM 798 C CA . GLN A 1 107 ? 3.993 21.773 11.648 1.00 46.31 107 GLN A CA 1
ATOM 799 C C . GLN A 1 107 ? 4.452 22.646 12.812 1.00 46.31 107 GLN A C 1
ATOM 801 O O . GLN A 1 107 ? 5.584 23.139 12.811 1.00 46.31 107 GLN A O 1
ATOM 806 N N . GLN A 1 108 ? 3.543 22.926 13.747 1.00 49.38 108 GLN A N 1
ATOM 807 C CA . GLN A 1 108 ? 3.923 23.571 14.990 1.00 49.38 108 GLN A CA 1
ATOM 808 C C . GLN A 1 108 ? 4.967 22.651 15.611 1.00 49.38 108 GLN A C 1
ATOM 810 O O . GLN A 1 108 ? 4.721 21.455 15.767 1.00 49.38 108 GLN A O 1
ATOM 815 N N . LYS A 1 109 ? 6.165 23.184 15.872 1.00 43.62 109 LYS A N 1
ATOM 816 C CA . LYS A 1 109 ? 7.148 22.457 16.670 1.00 43.62 109 LYS A CA 1
ATOM 817 C C . LYS A 1 109 ? 6.436 22.075 17.963 1.00 43.62 109 LYS A C 1
ATOM 819 O O . LYS A 1 109 ? 5.981 22.979 18.663 1.00 43.62 109 LYS A O 1
ATOM 824 N N . LEU A 1 110 ? 6.326 20.773 18.224 1.00 48.03 110 LEU A N 1
ATOM 825 C CA . LEU A 1 110 ? 5.959 20.269 19.542 1.00 48.03 110 LEU A CA 1
ATOM 826 C C . LEU A 1 110 ? 6.868 20.988 20.540 1.00 48.03 110 LEU A C 1
ATOM 828 O O . LEU A 1 110 ? 8.090 21.005 20.355 1.00 48.03 110 LEU A O 1
ATOM 832 N N . GLN A 1 111 ? 6.270 21.687 21.498 1.00 52.69 111 GLN A N 1
ATOM 833 C CA . GLN A 1 111 ? 7.043 22.303 22.568 1.00 52.69 111 GLN A CA 1
ATOM 834 C C . GLN A 1 111 ? 7.313 21.220 23.612 1.00 52.69 111 GLN A C 1
ATOM 836 O O . GLN A 1 111 ? 6.504 20.304 23.783 1.00 52.69 111 GLN A O 1
ATOM 841 N N . ASP A 1 112 ? 8.460 21.296 24.290 1.00 40.84 112 ASP A N 1
ATOM 842 C CA . ASP A 1 112 ? 8.778 20.387 25.393 1.00 40.84 112 ASP A CA 1
ATOM 843 C C . ASP A 1 112 ? 7.650 20.466 26.438 1.00 40.84 112 ASP A C 1
ATOM 845 O O . ASP A 1 112 ? 7.506 21.466 27.141 1.00 40.84 112 ASP A O 1
ATOM 849 N N . GLY A 1 113 ? 6.804 19.432 26.482 1.00 51.94 113 GLY A N 1
ATOM 850 C CA . GLY A 1 113 ? 5.581 19.396 27.290 1.00 51.94 113 GLY A CA 1
ATOM 851 C C . GLY A 1 113 ? 4.376 18.742 26.605 1.00 51.94 113 GLY A C 1
ATOM 852 O O . GLY A 1 113 ? 3.494 18.246 27.304 1.00 51.94 113 GLY A O 1
ATOM 853 N N . ASP A 1 114 ? 4.362 18.653 25.271 1.00 48.28 114 ASP A N 1
ATOM 854 C CA . ASP A 1 114 ? 3.284 18.010 24.502 1.00 48.28 114 ASP A CA 1
ATOM 855 C C . ASP A 1 114 ? 3.420 16.471 24.513 1.00 48.28 114 ASP A C 1
ATOM 857 O O . ASP A 1 114 ? 3.629 15.821 23.487 1.00 48.28 114 ASP A O 1
ATOM 861 N N . ILE A 1 115 ? 3.343 15.857 25.698 1.00 56.53 115 ILE A N 1
ATOM 862 C CA . ILE A 1 115 ? 3.212 14.401 25.822 1.00 56.53 115 ILE A CA 1
ATOM 863 C C . ILE A 1 115 ? 1.762 14.044 25.487 1.00 56.53 115 ILE A C 1
ATOM 865 O O . ILE A 1 115 ? 0.844 14.411 26.218 1.00 56.53 115 ILE A O 1
ATOM 869 N N . ILE A 1 116 ? 1.552 13.309 24.393 1.00 49.50 116 ILE A N 1
ATOM 870 C CA . ILE A 1 116 ? 0.264 12.670 24.102 1.00 49.50 116 ILE A CA 1
ATOM 871 C C . ILE A 1 116 ? 0.080 11.572 25.164 1.00 49.50 116 ILE A C 1
ATOM 873 O O . ILE A 1 116 ? 0.898 10.646 25.189 1.00 49.50 116 ILE A O 1
ATOM 877 N N . PRO A 1 117 ? -0.903 11.664 26.079 1.00 44.06 117 PRO A N 1
ATOM 878 C CA . PRO A 1 117 ? -1.081 10.637 27.095 1.00 44.06 117 PRO A CA 1
ATOM 879 C C . PRO A 1 117 ? -1.438 9.301 26.433 1.00 44.06 117 PRO A C 1
ATOM 881 O O . PRO A 1 117 ? -2.170 9.271 25.439 1.00 44.06 117 PRO A O 1
ATOM 884 N N . ALA A 1 118 ? -0.858 8.231 26.983 1.00 43.78 118 ALA A N 1
ATOM 885 C CA . ALA A 1 118 ? -1.055 6.847 26.557 1.00 43.78 118 ALA A CA 1
ATOM 886 C C . ALA A 1 118 ? -2.511 6.379 26.700 1.00 43.78 118 ALA A C 1
ATOM 888 O O . ALA A 1 118 ? -3.189 6.832 27.652 1.00 43.78 118 ALA A O 1
#

Secondary structure (DSSP, 8-state):
--HHHHHHTT-HHHHHHHHHHHHHTTTS----IIIIIHHHHHHHHHHHHHHHTT--GGG--EE--S--HHHHHHHHHHHHHHHHTT--HHHHHHTEE----------PPPPTT-----

Radius of gyration: 16.33 Å; chains: 1; bounding box: 31×35×44 Å

pLDDT: mean 73.85, std 17.39, range [35.19, 94.56]